Protein AF-A0A7S3JGS6-F1 (afdb_monomer_lite)

InterPro domains:
  IPR005033 YEATS [PTHR23195] (5-82)
  IPR038704 YEATS superfamily [G3DSA:2.60.40.1970] (2-92)
  IPR055129 YEATS domain [PF03366] (5-84)
  IPR055129 YEATS domain [PS51037] (1-102)

Foldseek 3Di:
DDPPQFQKAKDWDDAPDPDACLQWFQKKWKAWPPVDDCRIDIDRHPRGMDIDTDDAKGKIWIWTDTDVVLVDDIDIDIDIDGPPDPDRDDDDHDDPDCVSVD

Radius of gyration: 15.2 Å; chains: 1; bounding box: 44×24×44 Å

Structure (mmCIF, N/CA/C/O backbone):
data_AF-A0A7S3JGS6-F1
#
_entry.id   AF-A0A7S3JGS6-F1
#
loop_
_atom_site.group_PDB
_atom_site.id
_atom_site.type_symbol
_atom_site.label_atom_id
_atom_site.label_alt_id
_atom_site.label_comp_id
_atom_site.label_asym_id
_atom_site.label_entity_id
_atom_site.label_seq_id
_atom_site.pdbx_PDB_ins_code
_atom_site.Cartn_x
_atom_site.Cartn_y
_atom_site.Cartn_z
_atom_site.occupancy
_atom_site.B_iso_or_equiv
_atom_site.auth_seq_id
_atom_site.auth_comp_id
_atom_site.auth_asym_id
_atom_site.auth_atom_id
_atom_site.pdbx_PDB_model_num
ATOM 1 N N . ASN A 1 1 ? 22.532 -0.149 -27.834 1.00 40.78 1 ASN A N 1
ATOM 2 C CA . ASN A 1 1 ? 22.166 1.145 -27.223 1.00 40.78 1 ASN A CA 1
ATOM 3 C C . ASN A 1 1 ? 20.890 0.946 -26.437 1.00 40.78 1 ASN A C 1
ATOM 5 O O . ASN A 1 1 ? 19.819 0.913 -27.02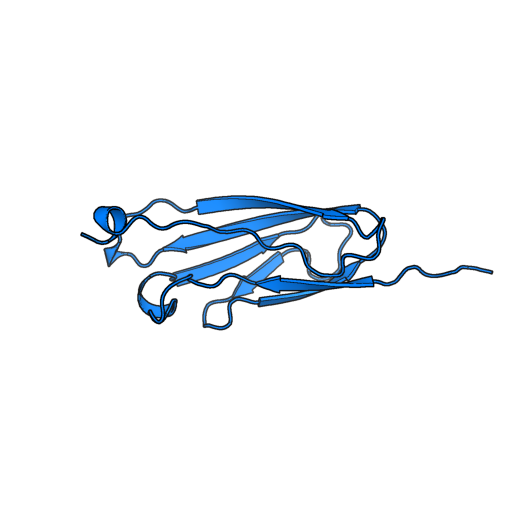7 1.00 40.78 1 ASN A O 1
ATOM 9 N N . GLY A 1 2 ? 21.056 0.641 -25.148 1.00 45.41 2 GLY A N 1
ATOM 10 C CA . GLY A 1 2 ? 19.989 0.252 -24.233 1.00 45.41 2 GLY A CA 1
ATOM 11 C C . GLY A 1 2 ? 19.119 1.444 -23.876 1.00 45.41 2 GLY A C 1
ATOM 12 O O . GLY A 1 2 ? 19.534 2.309 -23.113 1.00 45.41 2 GLY A O 1
ATOM 13 N N . LEU A 1 3 ? 17.917 1.475 -24.440 1.00 46.22 3 LEU A N 1
ATOM 14 C CA . LEU A 1 3 ? 16.830 2.276 -23.902 1.00 46.22 3 LEU A CA 1
ATOM 15 C C . LEU A 1 3 ? 16.386 1.589 -22.608 1.00 46.22 3 LEU A C 1
ATOM 17 O O . LEU A 1 3 ? 15.580 0.664 -22.609 1.00 46.22 3 LEU A O 1
ATOM 21 N N . GLU A 1 4 ? 17.032 1.975 -21.512 1.00 53.00 4 GLU A N 1
ATOM 22 C CA . GLU A 1 4 ? 16.627 1.638 -20.155 1.00 53.00 4 GLU A CA 1
ATOM 23 C C . GLU A 1 4 ? 15.243 2.258 -19.913 1.00 53.00 4 GLU A C 1
ATOM 25 O O . GLU A 1 4 ? 15.134 3.425 -19.539 1.00 53.00 4 GLU A O 1
ATOM 30 N N . ASN A 1 5 ? 14.179 1.493 -20.167 1.00 52.19 5 ASN A N 1
ATOM 31 C CA . ASN A 1 5 ? 12.795 1.884 -19.893 1.00 52.19 5 ASN A CA 1
ATOM 32 C C . ASN A 1 5 ? 12.554 1.888 -18.377 1.00 52.19 5 ASN A C 1
ATOM 34 O O . ASN A 1 5 ? 11.942 0.984 -17.815 1.00 52.19 5 ASN A O 1
ATOM 38 N N . LYS A 1 6 ? 13.121 2.895 -17.7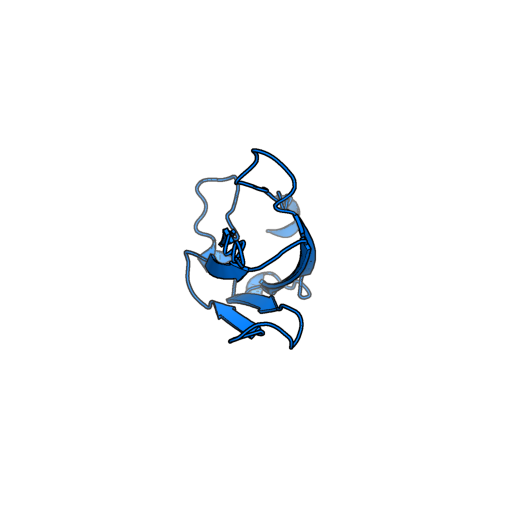13 1.00 65.69 6 LYS A N 1
ATOM 39 C CA . LYS A 1 6 ? 12.955 3.198 -16.295 1.00 65.69 6 LYS A CA 1
ATOM 40 C C . LYS A 1 6 ? 11.717 4.068 -16.147 1.00 65.69 6 LYS A C 1
ATOM 42 O O . LYS A 1 6 ? 11.804 5.294 -16.204 1.00 65.69 6 LYS A O 1
ATOM 47 N N . HIS A 1 7 ? 10.565 3.438 -15.973 1.00 73.19 7 HIS A N 1
ATOM 48 C CA . HIS A 1 7 ? 9.336 4.168 -15.696 1.00 73.19 7 HIS A CA 1
ATOM 49 C C . HIS A 1 7 ? 9.266 4.463 -14.203 1.00 73.19 7 HIS A C 1
ATOM 51 O O . HIS A 1 7 ? 9.404 3.566 -13.369 1.00 73.19 7 HIS A O 1
ATOM 57 N N . LYS A 1 8 ? 9.078 5.740 -13.863 1.00 73.75 8 LYS A N 1
ATOM 58 C CA . LYS A 1 8 ? 8.681 6.122 -12.510 1.00 73.75 8 LYS A CA 1
ATOM 59 C C . LYS A 1 8 ? 7.201 5.831 -12.374 1.00 73.75 8 LYS A C 1
ATOM 61 O O . LYS A 1 8 ? 6.412 6.317 -13.179 1.00 73.75 8 LYS A O 1
ATOM 66 N N . TRP A 1 9 ? 6.851 5.072 -11.355 1.00 79.31 9 TRP A N 1
ATOM 67 C CA . TRP A 1 9 ? 5.470 4.765 -11.031 1.00 79.31 9 TRP A CA 1
ATOM 68 C C . TRP A 1 9 ? 5.198 5.090 -9.569 1.00 79.31 9 TRP A C 1
ATOM 70 O O . TRP A 1 9 ? 6.122 5.232 -8.761 1.00 79.31 9 TRP A O 1
ATOM 80 N N . PHE A 1 10 ? 3.919 5.252 -9.257 1.00 82.19 10 PHE A N 1
ATOM 81 C CA . PHE A 1 10 ? 3.435 5.637 -7.944 1.00 82.19 10 PHE A CA 1
ATOM 82 C C . PHE A 1 10 ? 2.131 4.889 -7.663 1.00 82.19 10 PHE A C 1
ATOM 84 O O . PHE A 1 10 ? 1.196 4.963 -8.456 1.00 82.19 10 PHE A O 1
ATOM 91 N N . ALA A 1 11 ? 2.094 4.155 -6.555 1.00 84.12 11 ALA A N 1
ATOM 92 C CA . ALA A 1 11 ? 0.912 3.494 -6.024 1.00 84.12 11 ALA A CA 1
ATOM 93 C C . ALA A 1 11 ? 0.526 4.160 -4.704 1.00 84.12 11 ALA A C 1
ATOM 95 O O . ALA A 1 11 ? 1.393 4.508 -3.898 1.00 84.12 11 ALA A O 1
ATOM 96 N N . PHE A 1 12 ? -0.771 4.326 -4.473 1.00 84.19 12 PHE A N 1
ATOM 97 C CA . PHE A 1 12 ? -1.289 4.945 -3.263 1.00 84.19 12 PHE A CA 1
ATOM 98 C C . PHE A 1 12 ? -2.637 4.346 -2.868 1.00 84.19 12 PHE A C 1
ATOM 100 O O . PHE A 1 12 ? -3.354 3.798 -3.705 1.00 84.19 12 PHE A O 1
ATOM 107 N N . VAL A 1 13 ? -2.970 4.458 -1.584 1.00 83.31 13 VAL A N 1
ATOM 108 C CA . VAL A 1 13 ? -4.279 4.091 -1.032 1.00 83.31 13 VAL A CA 1
ATOM 109 C C . VAL A 1 13 ? -4.937 5.350 -0.472 1.00 83.31 13 VAL A C 1
ATOM 111 O O . VAL A 1 13 ? -4.389 5.990 0.428 1.00 83.31 13 VAL A O 1
ATOM 114 N N . GLU A 1 14 ? -6.112 5.694 -1.001 1.00 78.75 14 GLU A N 1
ATOM 115 C CA . GLU A 1 14 ? -6.947 6.815 -0.550 1.00 78.75 14 GLU A CA 1
ATOM 116 C C . GLU A 1 14 ? -8.410 6.379 -0.347 1.00 78.75 14 GLU A C 1
ATOM 118 O O . GLU A 1 14 ? -8.846 5.368 -0.903 1.00 78.75 14 GLU A O 1
ATOM 123 N N . PHE A 1 15 ? -9.170 7.138 0.449 1.00 75.44 15 PHE A N 1
ATOM 124 C CA . PHE A 1 15 ? -10.627 7.002 0.529 1.00 75.44 15 PHE A CA 1
ATOM 125 C C . PHE A 1 15 ? -11.311 8.005 -0.399 1.00 75.44 15 PHE A C 1
ATOM 127 O O . PHE A 1 15 ? -10.869 9.141 -0.514 1.00 75.44 15 PHE A O 1
ATOM 134 N N . ASP A 1 16 ? -12.419 7.586 -1.018 1.00 68.44 16 ASP A N 1
ATOM 135 C CA . ASP A 1 16 ? -13.232 8.424 -1.920 1.00 68.44 16 ASP A CA 1
ATOM 136 C C . ASP A 1 16 ? -13.899 9.612 -1.192 1.00 68.44 16 ASP A C 1
ATOM 138 O O . ASP A 1 16 ? -14.174 10.661 -1.772 1.00 68.44 16 ASP A O 1
ATOM 142 N N . ASP A 1 17 ? -14.127 9.465 0.113 1.00 68.00 17 ASP A N 1
ATOM 143 C CA . ASP A 1 17 ? -14.724 10.483 0.973 1.00 68.00 17 ASP A CA 1
ATOM 144 C C . ASP A 1 17 ? -13.649 11.357 1.647 1.00 68.00 17 ASP A C 1
ATOM 146 O O . ASP A 1 17 ? -12.513 10.933 1.851 1.00 68.00 17 ASP A O 1
ATOM 150 N N . LYS A 1 18 ? -14.018 12.558 2.121 1.00 72.12 18 LYS A N 1
ATOM 151 C CA . LYS A 1 18 ? -13.127 13.457 2.904 1.00 72.12 18 LYS A CA 1
ATOM 152 C C . LYS A 1 18 ? -12.822 12.950 4.327 1.00 72.12 18 LYS A C 1
ATOM 154 O O . LYS A 1 18 ? -12.664 13.740 5.259 1.00 72.12 18 LYS A O 1
ATOM 159 N N . ILE A 1 19 ? -12.823 11.640 4.516 1.00 77.50 19 ILE A N 1
ATOM 160 C CA . ILE A 1 19 ? -12.582 10.973 5.786 1.00 77.50 19 ILE A CA 1
ATOM 161 C C . ILE A 1 19 ? -11.087 10.695 5.895 1.00 77.50 19 ILE A C 1
ATOM 163 O O . ILE A 1 19 ? -10.471 10.193 4.959 1.00 77.50 19 ILE A O 1
ATOM 167 N N . ASP A 1 20 ? -10.513 11.013 7.052 1.00 83.62 20 ASP A N 1
ATOM 168 C CA . ASP A 1 20 ? -9.107 10.738 7.326 1.00 83.62 20 ASP A CA 1
ATOM 169 C C . ASP A 1 20 ? -8.854 9.219 7.327 1.00 83.62 2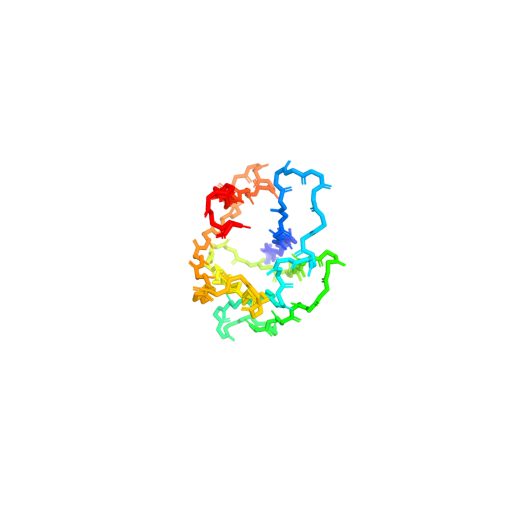0 ASP A C 1
ATOM 171 O O . ASP A 1 20 ? -9.429 8.505 8.162 1.00 83.62 20 ASP A O 1
ATOM 175 N N . PRO A 1 21 ? -8.018 8.699 6.407 1.00 84.12 21 PRO A N 1
ATOM 176 C CA . PRO A 1 21 ? -7.789 7.273 6.315 1.00 84.12 21 PRO A CA 1
ATOM 177 C C . PRO A 1 21 ? -7.068 6.687 7.529 1.00 84.12 21 PRO A C 1
ATOM 179 O O . PRO A 1 21 ? -7.257 5.505 7.822 1.00 84.12 21 PRO A O 1
ATOM 182 N N . GLU A 1 22 ? -6.321 7.499 8.285 1.00 88.25 22 GLU A N 1
ATOM 183 C CA . GLU A 1 22 ? -5.620 7.051 9.497 1.00 88.25 22 GLU A CA 1
ATOM 184 C C . GLU A 1 22 ? -6.580 6.563 10.592 1.00 88.25 22 GLU A C 1
ATOM 186 O O . GLU A 1 22 ? -6.204 5.749 11.442 1.00 88.25 22 GLU A O 1
ATOM 191 N N . LEU A 1 23 ? -7.844 7.004 10.546 1.00 88.06 23 LEU A N 1
ATOM 192 C CA . LEU A 1 23 ? -8.885 6.530 11.454 1.00 88.06 23 LEU A CA 1
ATOM 193 C C . LEU A 1 23 ? -9.142 5.031 11.285 1.00 88.06 23 LEU A C 1
ATOM 195 O O . LEU A 1 23 ? -9.433 4.364 12.272 1.00 88.06 23 LEU A O 1
ATOM 199 N N . PHE A 1 24 ? -9.023 4.502 10.066 1.00 87.56 24 PHE A N 1
ATOM 200 C CA . PHE A 1 24 ? -9.418 3.134 9.712 1.00 87.56 24 PHE A CA 1
ATOM 201 C C . PHE A 1 24 ? -8.230 2.231 9.428 1.00 87.56 24 PHE A C 1
ATOM 203 O O . PHE A 1 24 ? -8.284 1.038 9.721 1.00 87.56 24 PHE A O 1
ATOM 210 N N . ILE A 1 25 ? -7.170 2.789 8.851 1.00 90.94 25 ILE A N 1
ATOM 211 C CA . ILE A 1 25 ? -6.013 2.045 8.377 1.00 90.94 25 ILE A CA 1
ATOM 212 C C . ILE A 1 25 ? -4.910 2.118 9.428 1.00 90.94 25 ILE A C 1
ATOM 214 O O . ILE A 1 25 ? -4.439 3.191 9.803 1.00 90.94 25 ILE A O 1
ATOM 218 N N . LYS A 1 26 ? -4.470 0.950 9.889 1.00 94.31 26 LYS A N 1
ATOM 219 C CA . LYS A 1 26 ? -3.320 0.802 10.780 1.00 94.31 26 LYS A CA 1
ATOM 220 C C . LYS A 1 26 ? -2.025 0.817 9.977 1.00 94.31 26 LYS A C 1
ATOM 222 O O . LYS A 1 26 ? -1.104 1.566 10.305 1.00 94.31 26 LYS A O 1
ATOM 227 N N . THR A 1 27 ? -1.947 0.002 8.926 1.00 95.94 27 THR A N 1
ATOM 228 C CA . THR A 1 27 ? -0.814 -0.006 7.997 1.00 95.94 27 THR A CA 1
ATOM 229 C C . THR A 1 27 ? -1.263 -0.332 6.572 1.00 95.94 27 THR A C 1
ATOM 231 O O . THR A 1 27 ? -2.297 -0.962 6.359 1.00 95.94 27 THR A O 1
ATOM 234 N N . VAL A 1 28 ? -0.457 0.087 5.599 1.00 94.75 28 VAL A N 1
ATOM 235 C CA . VAL A 1 28 ? -0.506 -0.393 4.217 1.00 94.75 28 VAL A CA 1
ATOM 236 C C . VAL A 1 28 ? 0.860 -0.955 3.875 1.00 94.75 28 VAL A C 1
ATOM 238 O O . VAL A 1 28 ? 1.870 -0.260 4.006 1.00 94.75 28 VAL A O 1
ATOM 241 N N . THR A 1 29 ? 0.899 -2.201 3.434 1.00 95.75 29 THR A N 1
ATOM 242 C CA . THR A 1 29 ? 2.107 -2.860 2.954 1.00 95.75 29 THR A CA 1
ATOM 243 C C . THR A 1 29 ? 2.034 -2.991 1.444 1.00 95.75 29 THR A C 1
ATOM 245 O O . THR A 1 29 ? 1.073 -3.535 0.919 1.00 95.75 29 THR A O 1
ATOM 248 N N . PHE A 1 30 ? 3.053 -2.490 0.759 1.00 93.19 30 PHE A N 1
ATOM 249 C CA . PHE A 1 30 ? 3.263 -2.658 -0.671 1.00 93.19 30 PHE A CA 1
ATOM 250 C C . PHE A 1 30 ? 4.330 -3.729 -0.870 1.00 93.19 30 PHE A C 1
ATOM 252 O O . PHE A 1 30 ? 5.448 -3.567 -0.373 1.00 93.19 30 PHE A O 1
ATOM 259 N N . GLU A 1 31 ? 3.986 -4.804 -1.568 1.00 94.12 31 GLU A N 1
ATOM 260 C CA . GLU A 1 31 ? 4.871 -5.925 -1.867 1.00 94.12 31 GLU A CA 1
ATOM 261 C C . GLU A 1 31 ? 5.004 -6.104 -3.380 1.00 94.12 31 GLU A C 1
ATOM 263 O O . GLU A 1 31 ? 4.023 -6.145 -4.118 1.00 94.12 31 GLU A O 1
ATOM 268 N N . LEU A 1 32 ? 6.244 -6.180 -3.833 1.00 90.06 32 LEU A N 1
ATOM 269 C CA . LEU A 1 32 ? 6.666 -6.481 -5.188 1.00 90.06 32 LEU A CA 1
ATOM 270 C C . LEU A 1 32 ? 7.418 -7.808 -5.180 1.00 90.06 32 LEU A C 1
ATOM 272 O O . LEU A 1 32 ? 7.826 -8.314 -4.133 1.00 90.06 32 LEU A O 1
ATOM 276 N N . ASP A 1 33 ? 7.673 -8.321 -6.374 1.00 86.50 33 ASP A N 1
ATOM 277 C CA . ASP A 1 33 ? 8.595 -9.429 -6.566 1.00 86.50 33 ASP A CA 1
ATOM 278 C C . ASP A 1 33 ? 10.029 -9.091 -6.090 1.00 86.50 33 ASP A C 1
ATOM 280 O O . ASP A 1 33 ? 10.468 -7.935 -6.111 1.00 86.50 33 ASP A O 1
ATOM 284 N N . GLU A 1 34 ? 10.785 -10.118 -5.685 1.00 84.25 34 GLU A N 1
ATOM 285 C CA . GLU A 1 34 ? 12.150 -10.002 -5.143 1.00 84.25 34 GLU A CA 1
ATOM 286 C C . GLU A 1 34 ? 13.161 -9.383 -6.126 1.00 84.25 34 GLU A C 1
ATOM 288 O O . GLU A 1 34 ? 14.240 -8.942 -5.723 1.00 84.25 34 GLU A O 1
ATOM 293 N N . THR A 1 35 ? 12.817 -9.305 -7.413 1.00 81.75 35 THR A N 1
ATOM 294 C CA . THR A 1 35 ? 13.600 -8.591 -8.432 1.00 81.75 35 THR A CA 1
ATOM 295 C C . THR A 1 35 ? 13.679 -7.077 -8.206 1.00 81.75 35 THR A C 1
ATOM 297 O O . THR A 1 35 ? 14.567 -6.427 -8.770 1.00 81.75 35 THR A O 1
ATOM 300 N N . PHE A 1 36 ? 12.803 -6.497 -7.377 1.00 80.94 36 PHE A N 1
ATOM 301 C CA . PHE A 1 36 ? 12.794 -5.066 -7.082 1.00 80.94 36 PHE A CA 1
ATOM 302 C C . PHE A 1 36 ? 13.630 -4.703 -5.842 1.00 80.94 36 PHE A C 1
ATOM 304 O O . PHE A 1 36 ? 13.518 -5.333 -4.785 1.00 80.94 36 PHE A O 1
ATOM 311 N N . PRO A 1 37 ? 14.427 -3.616 -5.897 1.00 71.56 37 PRO A N 1
ATOM 312 C CA . PRO A 1 37 ? 15.036 -3.063 -4.697 1.00 71.56 37 PRO A CA 1
ATOM 313 C C . PRO A 1 37 ? 13.934 -2.541 -3.767 1.00 71.56 37 PRO A C 1
ATOM 315 O O . PRO A 1 37 ? 13.075 -1.768 -4.184 1.00 71.56 37 PRO A O 1
ATOM 318 N N . MET A 1 38 ? 13.981 -2.939 -2.493 1.00 81.44 38 MET A N 1
ATOM 319 C CA . MET A 1 38 ? 12.916 -2.665 -1.517 1.00 81.44 38 MET A CA 1
ATOM 320 C C . MET A 1 38 ? 11.567 -3.268 -1.933 1.00 81.44 38 MET A C 1
ATOM 322 O O . MET A 1 38 ? 10.552 -2.579 -1.928 1.00 81.44 38 MET A O 1
ATOM 326 N N . ALA A 1 39 ? 11.566 -4.569 -2.236 1.00 86.81 39 ALA A N 1
ATOM 327 C CA . ALA A 1 39 ? 10.378 -5.334 -2.606 1.00 86.81 39 ALA A CA 1
ATOM 328 C C . ALA A 1 39 ? 9.228 -5.261 -1.586 1.00 86.81 39 ALA A C 1
ATOM 330 O O . ALA A 1 39 ? 8.095 -5.515 -1.948 1.00 86.81 39 ALA A O 1
ATOM 331 N N . LYS A 1 40 ? 9.478 -4.883 -0.325 1.00 93.06 40 LYS A N 1
ATOM 332 C CA . LYS A 1 40 ? 8.434 -4.708 0.692 1.00 93.06 40 LYS A CA 1
ATOM 333 C C . LYS A 1 40 ? 8.558 -3.364 1.390 1.00 93.06 40 LYS A C 1
ATOM 335 O O . LYS A 1 40 ? 9.597 -3.046 1.973 1.00 93.06 40 LYS A O 1
ATOM 340 N N . VAL A 1 41 ? 7.477 -2.592 1.384 1.00 93.38 41 VAL A N 1
ATOM 341 C CA . VAL A 1 41 ? 7.402 -1.276 2.021 1.00 93.38 41 VAL A CA 1
ATOM 342 C C . VAL A 1 41 ? 6.145 -1.171 2.866 1.00 93.38 41 VAL A C 1
ATOM 344 O O . VAL A 1 41 ? 5.039 -1.305 2.365 1.00 93.38 41 VAL A O 1
ATOM 347 N N . VAL A 1 42 ? 6.317 -0.863 4.153 1.00 95.94 42 VAL A N 1
ATOM 348 C CA . VAL A 1 42 ? 5.207 -0.656 5.093 1.00 95.94 42 VAL A CA 1
ATOM 349 C C . VAL A 1 42 ? 5.018 0.839 5.349 1.00 95.94 42 VAL A C 1
ATOM 351 O O . VAL A 1 42 ? 5.960 1.553 5.709 1.00 95.94 42 VAL A O 1
ATOM 354 N N . ARG A 1 43 ? 3.785 1.319 5.199 1.00 95.25 43 ARG A N 1
ATOM 355 C CA . ARG A 1 43 ? 3.336 2.675 5.521 1.00 95.25 43 ARG A CA 1
ATOM 356 C C . ARG A 1 43 ? 2.386 2.625 6.704 1.00 95.25 43 ARG A C 1
ATOM 358 O O . ARG A 1 43 ? 1.428 1.869 6.707 1.00 95.25 43 ARG A O 1
ATOM 365 N N . ARG A 1 44 ? 2.670 3.427 7.727 1.00 94.56 44 ARG A N 1
ATOM 366 C CA . ARG A 1 44 ? 1.895 3.479 8.983 1.00 94.56 44 ARG A CA 1
ATOM 367 C C . ARG A 1 44 ? 1.124 4.786 9.159 1.00 94.56 44 ARG A C 1
ATOM 369 O O . ARG A 1 44 ? 0.468 4.962 10.175 1.00 94.56 44 ARG A O 1
ATOM 376 N N . LYS A 1 45 ? 1.292 5.715 8.219 1.00 90.19 45 LYS A N 1
ATOM 377 C CA . LYS A 1 45 ? 0.701 7.049 8.226 1.00 90.19 45 LYS A CA 1
ATOM 378 C C . LYS A 1 45 ? 0.331 7.457 6.814 1.00 90.19 45 LYS A C 1
ATOM 380 O O . LYS A 1 45 ? 1.016 7.052 5.872 1.00 90.19 45 LYS A O 1
ATOM 385 N N . SER A 1 46 ? -0.712 8.265 6.714 1.00 86.88 46 SER A N 1
ATOM 386 C CA . SER A 1 46 ? -1.140 8.887 5.468 1.00 86.88 46 SER A CA 1
ATOM 387 C C . SER A 1 46 ? -0.158 10.006 5.063 1.00 86.88 46 SER A C 1
ATOM 389 O O . SER A 1 46 ? 0.350 10.705 5.948 1.00 86.88 46 SER A O 1
ATOM 391 N N . PRO A 1 47 ? 0.145 10.210 3.765 1.00 87.56 47 PRO A N 1
ATOM 392 C CA . PRO A 1 47 ? -0.341 9.454 2.608 1.00 87.56 47 PRO A CA 1
ATOM 393 C C . PRO A 1 47 ? 0.281 8.051 2.519 1.00 87.56 47 PRO A C 1
ATOM 395 O O . PRO A 1 47 ? 1.494 7.866 2.650 1.00 87.56 47 PRO A O 1
ATOM 398 N N . TYR A 1 48 ? -0.562 7.040 2.292 1.00 89.56 48 TYR A N 1
ATOM 399 C CA . TYR A 1 48 ? -0.123 5.656 2.115 1.00 89.56 48 TYR A CA 1
ATOM 400 C C . TYR A 1 48 ? 0.347 5.456 0.684 1.00 89.56 48 TYR A C 1
ATOM 402 O O . TYR A 1 48 ? -0.418 5.022 -0.172 1.00 89.56 48 TYR A O 1
ATOM 410 N N . GLU A 1 49 ? 1.602 5.805 0.431 1.00 88.25 49 GLU A N 1
ATOM 411 C CA . GLU A 1 49 ? 2.149 5.834 -0.918 1.00 88.25 49 GLU A CA 1
ATOM 412 C C . GLU A 1 49 ? 3.485 5.107 -1.060 1.00 88.25 49 GLU A C 1
ATOM 414 O O . GLU A 1 49 ? 4.317 5.040 -0.141 1.00 88.25 49 GLU A O 1
ATOM 419 N N . TYR A 1 50 ? 3.718 4.606 -2.265 1.00 85.69 50 TYR A N 1
ATOM 420 C CA . TYR A 1 50 ? 4.972 4.013 -2.672 1.00 85.69 50 TYR A CA 1
ATOM 421 C C . TYR A 1 50 ? 5.281 4.385 -4.120 1.00 85.69 50 TYR A C 1
ATOM 423 O O . TYR A 1 50 ? 4.453 4.225 -5.011 1.00 85.69 50 TYR A O 1
ATOM 431 N N . SER A 1 51 ? 6.491 4.890 -4.351 1.00 83.69 51 SER A N 1
ATOM 432 C CA . SER A 1 51 ? 7.027 5.102 -5.691 1.00 83.69 51 SER A CA 1
ATOM 433 C C . SER A 1 51 ? 8.314 4.331 -5.865 1.00 83.69 51 SER A C 1
ATOM 435 O O . SER A 1 51 ? 9.134 4.233 -4.949 1.00 83.69 51 SER A O 1
ATOM 437 N N . CYS A 1 52 ? 8.502 3.822 -7.073 1.00 81.12 52 CYS A N 1
ATOM 438 C CA . CYS A 1 52 ? 9.739 3.181 -7.462 1.00 81.12 52 CYS A CA 1
ATOM 439 C C . CYS A 1 52 ? 9.998 3.394 -8.957 1.00 81.12 52 CYS A C 1
ATOM 441 O O . CYS A 1 52 ? 9.200 3.991 -9.688 1.00 81.12 52 CYS A O 1
ATOM 443 N N . VAL A 1 53 ? 11.161 2.930 -9.400 1.00 77.31 53 VAL A N 1
ATOM 444 C CA . VAL A 1 53 ? 11.519 2.838 -10.811 1.00 77.31 53 VAL A CA 1
ATOM 445 C C . VAL A 1 53 ? 11.386 1.378 -11.215 1.00 77.31 53 VAL A C 1
ATOM 447 O O . VAL A 1 53 ? 12.046 0.525 -10.631 1.00 77.31 53 VAL A O 1
ATOM 450 N N . GLY A 1 54 ? 10.532 1.101 -12.195 1.00 72.06 54 GLY A N 1
ATOM 451 C CA . GLY A 1 54 ? 10.289 -0.246 -12.708 1.00 72.06 54 GLY A CA 1
ATOM 452 C C . GLY A 1 54 ? 10.549 -0.361 -14.204 1.00 72.06 54 GLY A C 1
ATOM 453 O O . GLY A 1 54 ? 10.722 0.641 -14.905 1.00 72.06 54 GLY A O 1
ATOM 454 N N . TRP A 1 55 ? 10.558 -1.603 -14.677 1.00 73.38 55 TRP A N 1
ATOM 455 C CA . TRP A 1 55 ? 10.706 -1.987 -16.078 1.00 73.38 55 TRP A CA 1
ATOM 456 C C . TRP A 1 55 ? 9.588 -2.960 -16.463 1.00 73.38 55 TRP A C 1
ATOM 458 O O . TRP A 1 55 ? 9.304 -3.896 -15.723 1.00 73.38 55 TRP A O 1
ATOM 468 N N . GLY A 1 56 ? 8.984 -2.766 -17.637 1.00 76.94 56 GLY A N 1
ATOM 469 C CA . GLY A 1 56 ? 8.019 -3.716 -18.203 1.00 76.94 56 GLY A CA 1
ATOM 470 C C . GLY A 1 56 ? 6.658 -3.735 -17.501 1.00 76.94 56 GLY A C 1
ATOM 471 O O . GLY A 1 56 ? 6.051 -2.688 -17.303 1.00 76.94 56 GLY A O 1
ATOM 472 N N . GLU A 1 57 ? 6.168 -4.930 -17.185 1.00 81.19 57 GLU A N 1
ATOM 473 C CA . GLU A 1 57 ? 4.891 -5.150 -16.503 1.00 81.19 57 GLU A CA 1
ATOM 474 C C . GLU A 1 57 ? 5.118 -6.007 -15.264 1.00 81.19 57 GLU A C 1
ATOM 476 O O . GLU A 1 57 ? 5.935 -6.930 -15.296 1.00 81.19 57 GLU A O 1
ATOM 481 N N . PHE A 1 58 ? 4.421 -5.697 -14.177 1.00 84.94 58 PHE A N 1
ATOM 482 C CA . PHE A 1 58 ? 4.555 -6.412 -12.912 1.00 84.94 58 PHE A CA 1
ATOM 483 C C . PHE A 1 58 ? 3.294 -6.260 -12.064 1.00 84.94 58 PHE A C 1
ATOM 485 O O . PHE A 1 58 ? 2.513 -5.328 -12.245 1.00 84.94 58 PHE A O 1
ATOM 492 N N . GLU A 1 59 ? 3.122 -7.162 -11.106 1.00 88.00 59 GLU A N 1
ATOM 493 C CA . GLU A 1 59 ? 2.067 -7.072 -10.103 1.00 88.00 59 GLU A CA 1
ATOM 494 C C . GLU A 1 59 ? 2.615 -6.475 -8.804 1.00 88.00 59 GLU A C 1
ATOM 496 O O . GLU A 1 59 ? 3.755 -6.733 -8.409 1.00 88.00 59 GLU A O 1
ATOM 501 N N . ILE A 1 60 ? 1.791 -5.673 -8.135 1.00 88.69 60 ILE A N 1
ATOM 502 C CA . ILE A 1 60 ? 2.022 -5.201 -6.772 1.00 88.69 60 ILE A CA 1
ATOM 503 C C . ILE A 1 60 ? 0.911 -5.733 -5.870 1.00 88.69 60 ILE A C 1
ATOM 505 O O . ILE A 1 60 ? -0.274 -5.547 -6.151 1.00 88.69 60 ILE A O 1
ATOM 509 N N . LEU A 1 61 ? 1.297 -6.395 -4.783 1.00 92.19 61 LEU A N 1
ATOM 510 C CA . LEU A 1 61 ? 0.401 -6.796 -3.708 1.00 92.19 61 LEU A CA 1
ATOM 511 C C . LEU A 1 61 ? 0.310 -5.651 -2.693 1.00 92.19 61 LEU A C 1
ATOM 513 O O . LEU A 1 61 ? 1.317 -5.134 -2.216 1.00 92.19 61 LEU A O 1
ATOM 517 N N . ILE A 1 62 ? -0.906 -5.243 -2.361 1.00 92.12 62 ILE A N 1
ATOM 518 C CA . ILE A 1 62 ? -1.210 -4.201 -1.386 1.00 92.12 62 ILE A CA 1
ATOM 519 C C . ILE A 1 62 ? -1.992 -4.855 -0.253 1.00 92.12 62 ILE A C 1
ATOM 521 O O . ILE A 1 62 ? -3.114 -5.312 -0.460 1.00 92.12 62 ILE A O 1
ATOM 525 N N . VAL A 1 63 ? -1.407 -4.894 0.942 1.00 93.75 63 VAL A N 1
ATOM 526 C CA . VAL A 1 63 ? -2.035 -5.447 2.148 1.00 93.75 63 VAL A CA 1
ATOM 527 C C . VAL A 1 63 ? -2.409 -4.304 3.082 1.00 93.75 63 VAL A C 1
ATOM 529 O O . VAL A 1 63 ? -1.545 -3.543 3.517 1.00 93.75 63 VAL A O 1
ATOM 532 N N . ILE A 1 64 ? -3.695 -4.169 3.390 1.00 92.94 64 ILE A N 1
ATOM 533 C CA . ILE A 1 64 ? -4.227 -3.159 4.307 1.00 92.94 64 ILE A CA 1
ATOM 534 C C . ILE A 1 64 ? -4.521 -3.829 5.648 1.00 92.94 64 ILE A C 1
ATOM 536 O O . ILE A 1 64 ? -5.438 -4.647 5.755 1.00 92.94 64 ILE A O 1
ATOM 540 N N . GLU A 1 65 ? -3.772 -3.450 6.683 1.00 94.44 65 GLU A N 1
ATOM 541 C CA . GLU A 1 65 ? -4.120 -3.763 8.066 1.00 94.44 65 GLU A CA 1
ATOM 542 C C . GLU A 1 65 ? -5.072 -2.688 8.593 1.00 94.44 65 GLU A C 1
ATOM 544 O O . GLU A 1 65 ? -4.746 -1.495 8.602 1.00 94.44 65 GLU A O 1
ATOM 549 N N . TRP A 1 66 ? -6.236 -3.101 9.086 1.00 91.62 66 TRP A N 1
ATOM 550 C CA . TRP A 1 66 ? -7.210 -2.191 9.680 1.00 91.62 66 TRP A CA 1
ATOM 551 C C . TRP A 1 66 ? -6.919 -1.932 11.161 1.00 91.62 66 TRP A C 1
ATOM 553 O O . TRP A 1 66 ? -6.277 -2.728 11.850 1.00 91.62 66 TRP A O 1
ATOM 563 N N . GLN A 1 67 ? -7.406 -0.804 11.672 1.00 91.38 67 GLN A N 1
ATOM 564 C CA . GLN A 1 67 ? -7.390 -0.519 13.104 1.00 91.38 67 GLN A CA 1
ATOM 565 C C . GLN A 1 67 ? -8.237 -1.550 13.859 1.00 91.38 67 GLN A C 1
ATOM 567 O O . GLN A 1 67 ? -9.282 -1.983 13.372 1.00 91.38 67 GLN A O 1
ATOM 572 N N . GLU A 1 68 ? -7.824 -1.906 15.077 1.00 90.62 68 GLU A N 1
ATOM 573 C CA . GLU A 1 68 ? -8.458 -2.977 15.867 1.00 90.62 68 GLU 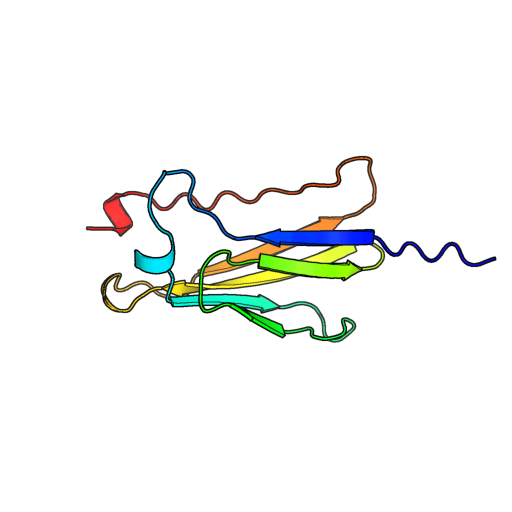A CA 1
ATOM 574 C C . GLU A 1 68 ? -9.962 -2.750 16.074 1.00 90.62 68 GLU A C 1
ATOM 576 O O . GLU A 1 68 ? -10.754 -3.688 16.010 1.00 90.62 68 GLU A O 1
ATOM 581 N N . TRP A 1 69 ? -10.371 -1.489 16.245 1.00 86.75 69 TRP A N 1
ATOM 582 C CA . TRP A 1 69 ? -11.767 -1.113 16.466 1.00 86.75 69 TRP A CA 1
ATOM 583 C C . TRP A 1 69 ? -12.688 -1.436 15.280 1.00 86.75 69 TRP A C 1
ATOM 585 O O . TRP A 1 69 ? -13.896 -1.544 15.463 1.00 86.75 69 TRP A O 1
ATOM 595 N N . THR A 1 70 ? -12.136 -1.617 14.077 1.00 85.81 70 THR A N 1
ATOM 596 C CA . THR A 1 70 ? -12.914 -1.977 12.882 1.00 85.81 70 THR A CA 1
ATOM 597 C C . THR A 1 70 ? -13.327 -3.452 12.861 1.00 85.81 70 THR A C 1
ATOM 599 O O . THR A 1 70 ? -14.223 -3.819 12.100 1.00 85.81 70 THR A O 1
ATOM 602 N N . ASN A 1 71 ? -12.669 -4.299 13.668 1.00 86.50 71 ASN A N 1
ATOM 603 C CA . ASN A 1 71 ? -12.859 -5.750 13.715 1.00 86.50 71 ASN A CA 1
ATOM 604 C C . ASN A 1 71 ? -12.821 -6.423 12.324 1.00 86.50 71 ASN A C 1
ATOM 606 O O . ASN A 1 71 ? -13.623 -7.311 12.023 1.00 86.50 71 ASN A O 1
ATOM 610 N N . LYS A 1 72 ? -11.919 -5.960 11.446 1.00 84.94 72 LYS A N 1
ATOM 611 C CA . LYS A 1 72 ? -11.760 -6.483 10.082 1.00 84.94 72 LYS A CA 1
ATOM 612 C C . LYS A 1 72 ? -10.510 -7.332 9.921 1.00 84.94 72 LYS A C 1
ATOM 614 O O . LYS A 1 72 ? -9.471 -6.964 10.467 1.00 84.94 72 LYS A O 1
ATOM 619 N N . PRO A 1 73 ? -10.583 -8.412 9.123 1.00 90.12 73 PRO A N 1
ATOM 620 C CA . PRO A 1 73 ? -9.382 -9.074 8.642 1.00 90.12 73 PRO A CA 1
ATOM 621 C C . PRO A 1 73 ? -8.620 -8.150 7.689 1.00 90.12 73 PRO A C 1
ATOM 623 O O . PRO A 1 73 ? -9.206 -7.239 7.098 1.00 90.12 73 PRO A O 1
ATOM 626 N N . GLU A 1 74 ? -7.327 -8.411 7.520 1.00 92.62 74 GLU A N 1
ATOM 627 C CA . GLU A 1 74 ? -6.514 -7.731 6.515 1.00 92.62 74 GLU A CA 1
ATOM 628 C C . GLU A 1 74 ? -7.134 -7.842 5.116 1.00 92.62 74 GLU A C 1
ATOM 630 O O . GLU A 1 74 ? -7.853 -8.791 4.791 1.00 92.62 74 GLU A O 1
ATOM 635 N N . THR A 1 75 ? -6.912 -6.820 4.297 1.00 90.50 75 THR A N 1
ATOM 636 C CA . THR A 1 75 ? -7.394 -6.793 2.915 1.00 90.50 75 THR A CA 1
ATOM 637 C C . THR A 1 75 ? -6.214 -6.838 1.969 1.00 90.50 75 THR A C 1
ATOM 639 O O . THR A 1 75 ? -5.378 -5.941 1.991 1.00 90.50 75 THR A O 1
ATOM 642 N N . GLU A 1 76 ? -6.177 -7.867 1.131 1.00 92.00 76 GLU A N 1
ATOM 643 C CA . GLU A 1 76 ? -5.161 -8.055 0.101 1.00 92.00 76 GLU A CA 1
ATOM 644 C C . GLU A 1 76 ? -5.710 -7.637 -1.263 1.00 92.00 76 GLU A C 1
ATOM 646 O O . GLU A 1 76 ? -6.812 -8.029 -1.655 1.00 92.00 76 GLU A O 1
ATOM 651 N N . LEU A 1 77 ? -4.935 -6.842 -1.994 1.00 87.75 77 LEU A N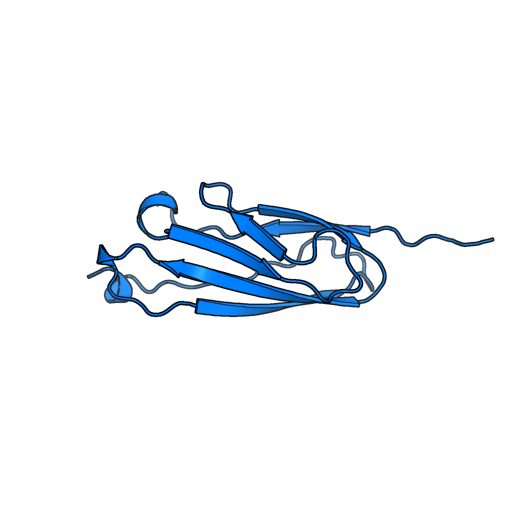 1
ATOM 652 C CA . LEU A 1 77 ? -5.252 -6.389 -3.343 1.00 87.75 77 LEU A CA 1
ATOM 653 C C . LEU A 1 77 ? -4.049 -6.642 -4.240 1.00 87.75 77 LEU A C 1
ATOM 655 O O . LEU A 1 77 ? -2.948 -6.212 -3.919 1.00 87.75 77 LEU A O 1
ATOM 659 N N . ILE A 1 78 ? -4.259 -7.287 -5.382 1.00 88.69 78 ILE A N 1
ATOM 660 C CA . ILE A 1 78 ? -3.218 -7.453 -6.398 1.00 88.69 78 ILE A CA 1
ATOM 661 C C . ILE A 1 78 ? -3.520 -6.483 -7.533 1.00 88.69 78 ILE A C 1
ATOM 663 O O . ILE A 1 78 ? -4.635 -6.456 -8.060 1.00 88.69 78 ILE A O 1
ATOM 667 N N . HIS A 1 79 ? -2.538 -5.663 -7.888 1.00 83.69 79 HIS A N 1
ATOM 668 C CA . HIS A 1 79 ? -2.670 -4.658 -8.928 1.00 83.69 79 HIS A CA 1
ATOM 669 C C . HIS A 1 79 ? -1.628 -4.867 -10.027 1.00 83.69 79 HIS A C 1
ATOM 671 O O . HIS A 1 79 ? -0.429 -4.863 -9.759 1.00 83.69 79 HIS A O 1
ATOM 677 N N . HIS A 1 80 ? -2.088 -5.021 -11.270 1.00 85.00 80 HIS A N 1
ATOM 678 C CA . HIS A 1 80 ? -1.219 -5.147 -12.441 1.00 85.00 80 HIS A CA 1
ATOM 679 C C . HIS A 1 80 ? -0.797 -3.766 -12.940 1.00 85.00 80 HIS A C 1
ATOM 681 O O . HIS A 1 80 ? -1.641 -2.947 -13.308 1.00 85.00 80 HIS A O 1
ATOM 687 N N . ILE A 1 81 ? 0.508 -3.517 -12.981 1.00 80.62 81 ILE A N 1
ATOM 688 C CA . ILE A 1 81 ? 1.110 -2.309 -13.541 1.00 80.62 81 ILE A CA 1
ATOM 689 C C . ILE A 1 81 ? 1.693 -2.666 -14.905 1.00 80.62 81 ILE A C 1
ATOM 691 O O . ILE A 1 81 ? 2.563 -3.528 -15.011 1.00 80.62 81 ILE A O 1
ATOM 695 N N . SER A 1 82 ? 1.248 -1.963 -15.947 1.00 78.62 82 SER A N 1
ATOM 696 C CA . SER A 1 82 ? 1.835 -2.033 -17.286 1.00 78.62 82 SER A CA 1
ATOM 697 C C . SER A 1 82 ? 2.169 -0.634 -17.788 1.00 78.62 82 SER A C 1
ATOM 699 O O . SER A 1 82 ? 1.360 0.287 -17.685 1.00 78.62 82 SER A O 1
ATOM 701 N N . PHE A 1 83 ? 3.366 -0.490 -18.356 1.00 74.81 83 PHE A N 1
ATOM 702 C CA . PHE A 1 83 ? 3.802 0.730 -19.043 1.00 74.81 83 PHE A CA 1
ATOM 703 C C . PHE A 1 83 ? 3.593 0.669 -20.561 1.00 74.81 83 PHE A C 1
ATOM 705 O O . PHE A 1 83 ? 4.060 1.550 -21.284 1.00 74.81 83 PHE A O 1
ATOM 712 N N . ALA A 1 84 ? 2.924 -0.370 -21.073 1.00 66.38 84 ALA A N 1
ATOM 713 C CA . ALA A 1 84 ? 2.606 -0.500 -22.489 1.00 66.38 84 ALA A CA 1
ATOM 714 C C . ALA A 1 84 ? 1.416 0.416 -22.865 1.00 66.38 84 ALA A C 1
ATOM 716 O O . ALA A 1 84 ? 0.313 -0.050 -23.131 1.00 66.38 84 ALA A O 1
ATOM 717 N N . GLY A 1 85 ? 1.629 1.739 -22.864 1.00 62.19 85 GLY A N 1
ATOM 718 C CA . GLY A 1 85 ? 0.642 2.758 -23.257 1.00 62.19 85 GLY A CA 1
ATOM 719 C C . GLY A 1 85 ? 0.967 4.175 -22.750 1.00 62.19 85 GLY A C 1
ATOM 720 O O . GLY A 1 85 ? 1.903 4.363 -21.981 1.00 62.19 85 GLY A O 1
ATOM 721 N N . ASP A 1 86 ? 0.174 5.177 -23.157 1.00 54.03 86 ASP A N 1
ATOM 722 C CA . ASP A 1 86 ? 0.252 6.584 -22.689 1.00 54.03 86 ASP A CA 1
ATOM 723 C C . ASP A 1 86 ? -0.331 6.802 -21.276 1.00 54.03 86 ASP A C 1
ATOM 725 O O . ASP A 1 86 ? -0.404 7.927 -20.779 1.00 54.03 86 ASP A O 1
ATOM 729 N N . ILE A 1 87 ? -0.796 5.739 -20.618 1.00 52.78 87 ILE A N 1
ATOM 730 C CA . ILE A 1 87 ? -1.514 5.842 -19.350 1.00 52.78 87 ILE A CA 1
ATOM 731 C C . ILE A 1 87 ? -0.500 5.709 -18.212 1.00 52.78 87 ILE A C 1
ATOM 733 O O . ILE A 1 87 ? -0.045 4.621 -17.879 1.00 52.78 87 ILE A O 1
ATOM 737 N N . SER A 1 88 ? -0.133 6.846 -17.625 1.00 52.75 88 SER A N 1
ATOM 738 C CA . SER A 1 88 ? 0.796 6.958 -16.493 1.00 52.75 88 SER A CA 1
ATOM 739 C C . SER A 1 88 ? 0.134 6.761 -15.123 1.00 52.75 88 SER A C 1
ATOM 741 O O . SER A 1 88 ? 0.792 6.938 -14.098 1.00 52.75 88 SER A O 1
ATOM 743 N N . GLU A 1 89 ? -1.158 6.421 -15.088 1.00 55.62 89 GLU A N 1
ATOM 744 C CA . GLU A 1 89 ? -1.955 6.354 -13.865 1.00 55.62 89 GLU A CA 1
ATOM 745 C C . GLU A 1 89 ? -2.941 5.181 -13.918 1.00 55.62 89 GLU A C 1
ATOM 747 O O . GLU A 1 89 ? -3.807 5.114 -14.789 1.00 55.62 89 GLU A O 1
ATOM 752 N N . SER A 1 90 ? -2.824 4.264 -12.960 1.00 53.66 90 SER A N 1
ATOM 753 C CA . SER A 1 90 ? -3.777 3.180 -12.746 1.00 53.66 90 SER A CA 1
ATOM 754 C C . SER A 1 90 ? -4.374 3.351 -11.352 1.00 53.66 90 SER A C 1
ATOM 756 O O . SER A 1 90 ? -3.643 3.405 -10.363 1.00 53.66 90 SER A O 1
ATOM 758 N N . LYS A 1 91 ? -5.698 3.522 -11.273 1.00 58.25 91 LYS A N 1
ATOM 759 C CA . LYS A 1 91 ? -6.428 3.756 -10.019 1.00 58.25 91 LYS A CA 1
ATOM 760 C C . LYS A 1 91 ? -7.208 2.511 -9.633 1.00 58.25 91 LYS A C 1
ATOM 762 O O . LYS A 1 91 ? -7.961 1.973 -10.442 1.00 58.25 91 LYS A O 1
ATOM 767 N N . PHE A 1 92 ? -7.062 2.087 -8.383 1.00 55.59 92 PHE A N 1
ATOM 768 C CA . PHE A 1 92 ? -7.898 1.053 -7.788 1.00 55.59 92 PHE A CA 1
ATOM 769 C C . PHE A 1 92 ? -8.833 1.688 -6.760 1.00 55.59 92 PHE A C 1
ATOM 771 O O . PHE A 1 92 ? -8.384 2.398 -5.865 1.00 55.59 92 PHE A O 1
ATOM 778 N N . TYR A 1 93 ? -10.131 1.415 -6.878 1.00 57.22 93 TYR A N 1
ATOM 779 C CA . TYR A 1 93 ? -11.134 1.900 -5.935 1.00 57.22 93 TYR A CA 1
ATOM 780 C C . TYR A 1 93 ? -11.504 0.777 -4.971 1.00 57.22 93 TYR A C 1
ATOM 782 O O . TYR A 1 93 ? -12.180 -0.180 -5.351 1.00 57.22 93 TYR A O 1
ATOM 790 N N . LEU A 1 94 ? -11.093 0.903 -3.710 1.00 58.81 94 LEU A N 1
ATOM 791 C CA 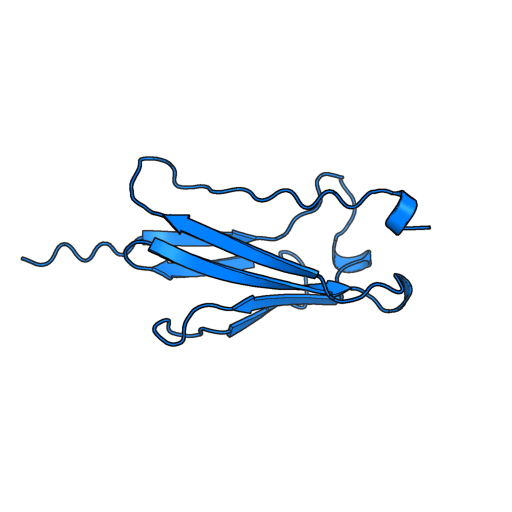. LEU A 1 94 ? -11.631 0.074 -2.638 1.00 58.81 94 LEU A CA 1
ATOM 792 C C . LEU A 1 94 ? -12.865 0.775 -2.054 1.00 58.81 94 LEU A C 1
ATOM 794 O O . LEU A 1 94 ? -12.750 1.709 -1.262 1.00 58.81 94 LEU A O 1
ATOM 798 N N . VAL A 1 95 ? -14.061 0.328 -2.439 1.00 56.28 95 VAL A N 1
ATOM 799 C CA . VAL A 1 95 ? -15.307 0.847 -1.858 1.00 56.28 95 VAL A CA 1
ATOM 800 C C . VAL A 1 95 ? -15.507 0.224 -0.478 1.00 56.28 95 VAL A C 1
ATOM 802 O O . VAL A 1 95 ? -16.035 -0.881 -0.347 1.00 56.28 95 VAL A O 1
ATOM 805 N N . LEU A 1 96 ? -15.109 0.943 0.572 1.00 57.75 96 LEU A N 1
ATOM 806 C CA . LEU A 1 96 ? -15.537 0.612 1.927 1.00 57.75 96 LEU A CA 1
ATOM 807 C C . LEU A 1 96 ? -16.990 1.034 2.107 1.00 57.75 96 LEU A C 1
ATOM 809 O O . LEU A 1 96 ? -17.304 2.206 2.308 1.00 57.75 96 LEU A O 1
ATOM 813 N N . ASN A 1 97 ? -17.895 0.065 2.034 1.00 52.66 97 ASN A N 1
ATOM 814 C CA . ASN A 1 97 ? -19.294 0.306 2.346 1.00 52.66 97 ASN A CA 1
ATOM 815 C C . ASN A 1 97 ? -19.415 0.818 3.795 1.00 52.66 97 ASN A C 1
ATOM 817 O O . ASN A 1 97 ? -18.838 0.231 4.704 1.00 52.66 97 ASN A O 1
ATOM 821 N N . ARG A 1 98 ? -20.177 1.891 4.039 1.00 52.19 98 ARG A N 1
ATOM 822 C CA . ARG A 1 98 ? -20.419 2.442 5.390 1.00 52.19 98 ARG A CA 1
ATOM 823 C C . ARG A 1 98 ? -20.928 1.407 6.399 1.00 52.19 98 ARG A C 1
ATOM 825 O O . ARG A 1 98 ? -20.743 1.599 7.596 1.00 52.19 98 ARG A O 1
ATOM 832 N N . GLU A 1 99 ? -21.550 0.323 5.944 1.00 50.88 99 GLU A N 1
ATOM 833 C CA . GLU A 1 99 ? -21.985 -0.790 6.799 1.00 50.88 99 GLU A CA 1
ATOM 834 C C . GLU A 1 99 ? -20.818 -1.581 7.406 1.00 50.88 99 GLU A C 1
ATOM 836 O O . GLU A 1 99 ? -20.975 -2.222 8.436 1.00 50.88 99 GLU A O 1
ATOM 841 N N . LEU A 1 100 ? -19.625 -1.486 6.818 1.00 48.72 100 LEU A N 1
ATOM 842 C CA . LEU A 1 100 ? -18.388 -2.033 7.362 1.00 48.72 100 LEU A CA 1
ATOM 843 C C . LEU A 1 100 ? -17.804 -1.156 8.493 1.00 48.72 100 LEU A C 1
ATOM 845 O O . LEU A 1 100 ? -16.855 -1.583 9.142 1.00 48.72 100 LEU A O 1
ATOM 849 N N . ILE A 1 101 ? -18.336 0.048 8.715 1.00 51.16 101 ILE A N 1
ATOM 850 C CA . ILE A 1 101 ? -17.840 1.059 9.668 1.00 51.16 101 ILE A CA 1
ATOM 851 C C . ILE A 1 101 ? -18.774 1.184 10.899 1.00 51.16 101 ILE A C 1
ATOM 853 O O . ILE A 1 101 ? -18.567 2.038 11.761 1.00 51.16 101 ILE A O 1
ATOM 857 N N . ARG A 1 102 ? -19.810 0.341 11.006 1.00 44.47 102 ARG A N 1
ATOM 858 C CA . ARG A 1 102 ? -20.748 0.315 12.139 1.00 44.47 102 ARG A CA 1
ATOM 859 C C . ARG A 1 102 ? -20.602 -0.928 12.999 1.00 44.47 102 ARG A C 1
ATOM 861 O O . ARG A 1 102 ? -20.383 -2.012 12.421 1.00 44.47 102 ARG A O 1
#

pLDDT: mean 77.78, std 15.29, range [40.78, 95.94]

Organism: NCBI:txid151035

Sequence (102 aa):
NGLENKHKWFAFVEFDDKIDPELFIKTVTFELDETFPMAKVVRRKSPYEYSCVGWGEFEILIVIEWQEWTNKPETELIHHISFAGDISESKFYLVLNRELIR

Secondary structure (DSSP, 8-state):
------EEEEEEE--SSS--GGGTEEEEEEE--TTSTT-EEEE-SSSEEEEEEE-SEEEEEEEEEEPGGG----EEEEEEEE-SSS-----------GGGG-